Protein AF-A0A1J3FZ40-F1 (afdb_monomer_lite)

InterPro domains:
  IPR002885 Pentatricopeptide repeat [PF13812] (5-63)
  IPR002885 Pentatricopeptide repeat [PS51375] (17-51)
  IPR002885 Pentatricopeptide repeat [TIGR00756] (19-53)
  IPR011990 Tetratricopeptide-like helical domain superfamily [G3DSA:1.25.40.10] (1-84)
  IPR046960 Pentatricopeptide repeat-containing protein At4g14850-like, plant [PTHR47926] (2-97)

Sequence (97 aa):
DAMALLEDMERCGVKPDIVTWNSLLSGHAFKGLYKGTIEILKRMQIAGLKPNTSSISSLLQAVAEPKLLKLGKAIHGYVIRNQLWYDMYVGTTLIDM

Organism: Noccaea caerulescens (NCBI:txid107243)

Secondary structure (DSSP, 8-state):
-HHHHHHHHHHTTPPP-HHHHHHHHHHHHHTT-HHHHHHHHHHHHHTTPPP-HHHHHHHHHHH-SGGGHHHHHHHHHHHHHTTGGGSHHHHHHHHH-

Structure (mmCIF, N/CA/C/O backbone):
data_AF-A0A1J3FZ40-F1
#
_entry.id   AF-A0A1J3FZ40-F1
#
loop_
_atom_site.group_PDB
_atom_site.id
_atom_site.type_symbol
_atom_site.label_atom_id
_atom_site.label_alt_id
_atom_site.label_comp_id
_atom_site.label_asym_id
_atom_site.label_entity_id
_atom_site.label_seq_id
_atom_site.pdbx_PDB_ins_code
_atom_site.Cartn_x
_atom_site.Cartn_y
_atom_site.Cartn_z
_atom_site.occupancy
_atom_site.B_iso_or_equiv
_atom_site.auth_seq_id
_atom_site.auth_comp_id
_atom_site.auth_asym_id
_atom_site.auth_atom_id
_atom_site.pdbx_PDB_model_num
ATOM 1 N N . ASP A 1 1 ? -8.564 17.542 4.554 1.00 69.50 1 ASP A N 1
ATOM 2 C CA . ASP A 1 1 ? -7.552 16.585 4.065 1.00 69.50 1 ASP A CA 1
ATOM 3 C C . ASP A 1 1 ? -8.131 15.176 4.158 1.00 69.50 1 ASP A C 1
ATOM 5 O O . ASP A 1 1 ? -8.982 14.959 5.011 1.00 69.50 1 ASP A O 1
ATOM 9 N N . ALA A 1 2 ? -7.751 14.244 3.283 1.00 76.19 2 ALA A N 1
ATOM 10 C CA . ALA A 1 2 ? -8.368 12.914 3.229 1.00 76.19 2 ALA A CA 1
ATOM 11 C C . ALA A 1 2 ? -8.081 12.078 4.496 1.00 76.19 2 ALA A C 1
ATOM 13 O O . ALA A 1 2 ? -8.915 11.278 4.909 1.00 76.19 2 ALA A O 1
ATOM 14 N N . MET A 1 3 ? -6.955 12.341 5.167 1.00 80.06 3 MET A N 1
ATOM 15 C CA . MET A 1 3 ? -6.623 11.755 6.471 1.00 80.06 3 MET A CA 1
ATOM 16 C C . MET A 1 3 ? -7.525 12.263 7.604 1.00 80.06 3 MET A C 1
ATOM 18 O O . MET A 1 3 ? -7.914 11.480 8.462 1.00 80.06 3 MET A O 1
ATOM 22 N N . ALA A 1 4 ? -7.932 13.535 7.571 1.00 84.31 4 ALA A N 1
ATOM 23 C CA . ALA A 1 4 ? -8.849 14.088 8.571 1.00 84.31 4 ALA A CA 1
ATOM 24 C C . ALA A 1 4 ? -10.240 13.430 8.496 1.00 84.31 4 ALA A C 1
ATOM 26 O O . ALA A 1 4 ? -10.844 13.136 9.520 1.00 84.31 4 ALA A O 1
ATOM 27 N N . LEU A 1 5 ? -10.724 13.121 7.285 1.00 83.12 5 LEU A N 1
ATOM 28 C CA . LEU A 1 5 ? -11.990 12.395 7.108 1.00 83.12 5 LEU A CA 1
ATOM 29 C C . LEU A 1 5 ? -11.921 10.962 7.656 1.00 83.12 5 LEU A C 1
ATOM 31 O O . LEU A 1 5 ? -12.917 10.451 8.162 1.00 83.12 5 LEU A O 1
ATOM 35 N N . LEU A 1 6 ? -10.753 10.321 7.572 1.00 85.38 6 LEU A N 1
ATOM 36 C CA . LEU A 1 6 ? -10.523 9.004 8.159 1.00 85.38 6 LEU A CA 1
ATOM 37 C C . LEU A 1 6 ? -10.559 9.063 9.694 1.00 85.38 6 LEU A C 1
ATOM 39 O O . LEU A 1 6 ? -11.190 8.221 10.324 1.00 85.38 6 LEU A O 1
ATOM 43 N N . GLU A 1 7 ? -9.922 10.072 10.287 1.00 87.31 7 GLU A N 1
ATOM 44 C CA . GLU A 1 7 ? -9.938 10.294 11.739 1.00 87.31 7 GLU A CA 1
ATOM 45 C C . GLU A 1 7 ? -11.349 10.601 12.254 1.00 87.31 7 GLU A C 1
ATOM 47 O O . GLU A 1 7 ? -11.762 10.080 13.291 1.00 87.31 7 GLU A O 1
ATOM 52 N N . ASP A 1 8 ? -12.121 11.400 11.515 1.00 89.38 8 ASP A N 1
ATOM 53 C CA . ASP A 1 8 ? -13.525 11.667 11.827 1.00 89.38 8 ASP A CA 1
ATOM 54 C C . ASP A 1 8 ? -14.372 10.383 11.758 1.00 89.38 8 ASP A C 1
ATOM 56 O O . ASP A 1 8 ? -15.179 10.128 12.653 1.00 89.38 8 ASP A O 1
ATOM 60 N N . MET A 1 9 ? -14.153 9.544 10.738 1.00 88.88 9 MET A N 1
ATOM 61 C CA . MET A 1 9 ? -14.821 8.247 10.573 1.00 88.88 9 MET A CA 1
ATOM 62 C C . MET A 1 9 ? -14.529 7.308 11.756 1.00 88.88 9 MET A C 1
ATOM 64 O O . MET A 1 9 ? -15.459 6.749 12.345 1.00 88.88 9 MET A O 1
ATOM 68 N N . GLU A 1 10 ? -13.259 7.200 12.159 1.00 87.31 10 GLU A N 1
ATOM 69 C CA . GLU A 1 10 ? -12.824 6.415 13.321 1.00 87.31 10 GLU A CA 1
ATOM 70 C C . GLU A 1 10 ? -13.418 6.966 14.633 1.00 87.31 10 GLU A C 1
ATOM 72 O O . GLU A 1 10 ? -13.901 6.192 15.463 1.00 87.31 10 GLU A O 1
ATOM 77 N N . ARG A 1 11 ? -13.465 8.297 14.805 1.00 90.94 11 ARG A N 1
ATOM 78 C CA . ARG A 1 11 ? -14.068 8.960 15.978 1.00 90.94 11 ARG A CA 1
ATOM 79 C C . ARG A 1 11 ? -15.568 8.690 16.099 1.00 90.94 11 ARG A C 1
ATOM 81 O O . ARG A 1 11 ? -16.081 8.581 17.210 1.00 90.94 11 ARG A O 1
ATOM 88 N N . CYS A 1 12 ? -16.268 8.554 14.977 1.00 91.81 12 CYS A N 1
ATOM 89 C CA . CYS A 1 12 ? -17.680 8.172 14.938 1.00 91.81 12 CYS A CA 1
ATOM 90 C C . CYS A 1 12 ? -17.913 6.661 15.133 1.00 91.81 12 CYS A C 1
ATOM 92 O O . CYS A 1 12 ? -19.053 6.208 15.043 1.00 91.81 12 CYS A O 1
ATOM 94 N N . GLY A 1 13 ? -16.865 5.871 15.395 1.00 89.69 13 GLY A N 1
ATOM 95 C CA . GLY A 1 13 ? -16.962 4.423 15.591 1.00 89.69 13 GLY A CA 1
ATOM 96 C C . GLY A 1 13 ? -17.139 3.631 14.294 1.00 89.69 13 GLY A C 1
ATOM 97 O O . GLY A 1 13 ? -17.436 2.436 14.341 1.00 89.69 13 GLY A O 1
ATOM 98 N N . VAL A 1 14 ? -16.952 4.268 13.135 1.00 91.50 14 VAL A N 1
ATOM 99 C CA . VAL A 1 14 ? -17.057 3.614 11.831 1.00 91.50 14 VAL A CA 1
ATOM 100 C C . VAL A 1 14 ? -15.678 3.087 11.441 1.00 91.50 14 VAL A C 1
ATOM 102 O O . VAL A 1 14 ? -14.713 3.839 11.335 1.00 91.50 14 VAL A O 1
ATOM 105 N N . LYS A 1 15 ? -15.566 1.771 11.236 1.00 89.06 15 LYS A N 1
ATOM 106 C CA . LYS A 1 15 ? -14.294 1.144 10.859 1.00 89.06 15 LYS A CA 1
ATOM 107 C C . LYS A 1 15 ? -14.047 1.284 9.353 1.00 89.06 15 LYS A C 1
ATOM 109 O O . LYS A 1 15 ? -14.907 0.865 8.580 1.00 89.06 15 LYS A O 1
ATOM 114 N N . PRO A 1 16 ? -12.889 1.816 8.929 1.00 91.38 16 PRO A N 1
ATOM 115 C CA . PRO A 1 16 ? -12.510 1.867 7.521 1.00 91.38 16 PRO A CA 1
ATOM 116 C C . PRO A 1 16 ? -12.336 0.461 6.944 1.00 91.38 16 PRO A C 1
ATOM 118 O O . PRO A 1 16 ? -11.683 -0.386 7.559 1.00 91.38 16 PRO A O 1
ATOM 121 N N . ASP A 1 17 ? -12.881 0.222 5.755 1.00 92.50 17 ASP A N 1
ATOM 122 C CA . ASP A 1 17 ? -12.732 -1.043 5.039 1.00 92.50 17 ASP A CA 1
ATOM 123 C C . ASP A 1 17 ? -11.704 -0.942 3.898 1.00 92.50 17 ASP A C 1
ATOM 125 O O . ASP A 1 17 ? -11.086 0.100 3.660 1.00 92.50 17 ASP A O 1
ATOM 129 N N . ILE A 1 18 ? -11.503 -2.050 3.178 1.00 91.75 18 ILE A N 1
ATOM 130 C CA . ILE A 1 18 ? -10.576 -2.123 2.040 1.00 91.75 18 ILE A CA 1
ATOM 131 C C . ILE A 1 18 ? -10.870 -1.063 0.964 1.00 91.75 18 ILE A C 1
ATOM 133 O O . ILE A 1 18 ? -9.942 -0.564 0.329 1.00 91.75 18 ILE A O 1
ATOM 137 N N . VAL A 1 19 ? -12.138 -0.687 0.773 1.00 91.56 19 VAL A N 1
ATOM 138 C CA . VAL A 1 19 ? -12.561 0.307 -0.219 1.00 91.56 19 VAL A CA 1
ATOM 139 C C . VAL A 1 19 ? -12.208 1.711 0.264 1.00 91.56 19 VAL A C 1
ATOM 141 O O . VAL A 1 19 ? -11.655 2.492 -0.517 1.00 91.56 19 VAL A O 1
ATOM 144 N N . THR A 1 20 ? -12.426 2.022 1.546 1.00 92.81 20 THR A N 1
ATOM 145 C CA . THR A 1 20 ? -11.980 3.281 2.163 1.00 92.81 20 THR A CA 1
ATOM 146 C C . THR A 1 20 ? -10.468 3.458 2.006 1.00 92.81 20 THR A C 1
ATOM 148 O O . THR A 1 20 ? -10.011 4.487 1.503 1.00 92.81 20 THR A O 1
ATOM 151 N N . TRP A 1 21 ? -9.677 2.440 2.360 1.00 93.50 21 TRP A N 1
ATOM 152 C CA . TRP A 1 21 ? -8.214 2.492 2.253 1.00 93.50 21 TRP A CA 1
ATOM 153 C C . TRP A 1 21 ? -7.726 2.632 0.809 1.00 93.50 21 TRP A C 1
ATOM 155 O O . TRP A 1 21 ? -6.837 3.439 0.536 1.00 93.50 21 TRP A O 1
ATOM 165 N N . ASN A 1 22 ? -8.333 1.906 -0.132 1.00 91.75 22 ASN A N 1
ATOM 166 C CA . ASN A 1 22 ? -7.985 2.006 -1.550 1.00 91.75 22 ASN A CA 1
ATOM 167 C C . ASN A 1 22 ? -8.316 3.382 -2.136 1.00 91.75 22 ASN A C 1
ATOM 169 O O . ASN A 1 22 ? -7.557 3.900 -2.955 1.00 91.75 22 ASN A O 1
ATOM 173 N N . SER A 1 23 ? -9.406 4.000 -1.682 1.00 91.00 23 SER A N 1
ATOM 174 C CA . SER A 1 23 ? -9.784 5.361 -2.078 1.00 91.00 23 SER A CA 1
ATOM 175 C C . SER A 1 23 ? -8.788 6.402 -1.555 1.00 91.00 23 SER A C 1
ATOM 177 O O . SER A 1 23 ? -8.422 7.338 -2.264 1.00 91.00 23 SER A O 1
ATOM 179 N N . LEU A 1 24 ? -8.289 6.220 -0.328 1.00 90.38 24 LEU A N 1
ATOM 180 C CA . LEU A 1 24 ? -7.242 7.074 0.234 1.00 90.38 24 LEU A CA 1
ATOM 181 C C . LEU A 1 24 ? -5.908 6.917 -0.504 1.00 90.38 24 LEU A C 1
ATOM 183 O O . LEU A 1 24 ? -5.258 7.925 -0.798 1.00 90.38 24 LEU A O 1
ATOM 187 N N . LEU A 1 25 ? -5.515 5.676 -0.815 1.00 90.00 25 LEU A N 1
ATOM 188 C CA . LEU A 1 25 ? -4.297 5.372 -1.568 1.00 90.00 25 LEU A CA 1
ATOM 189 C C . LEU A 1 25 ? -4.328 6.010 -2.957 1.00 90.00 25 LEU A C 1
ATOM 191 O O . LEU A 1 25 ? -3.386 6.714 -3.313 1.00 90.00 25 LEU A O 1
ATOM 195 N N . SER A 1 26 ? -5.404 5.811 -3.721 1.00 87.00 26 SER A N 1
ATOM 196 C CA . SER A 1 26 ? -5.521 6.352 -5.080 1.00 87.00 26 SER A CA 1
ATOM 197 C C . SER A 1 26 ? -5.525 7.883 -5.090 1.00 87.00 26 SER A C 1
ATOM 199 O O . SER A 1 26 ? -4.812 8.497 -5.884 1.00 87.00 26 SER A O 1
ATOM 201 N N . GLY A 1 27 ? -6.233 8.516 -4.148 1.00 87.94 27 GLY A N 1
ATOM 202 C CA . GLY A 1 27 ? -6.263 9.973 -4.019 1.00 87.94 27 GLY A CA 1
ATOM 203 C C . GLY A 1 27 ? -4.899 10.595 -3.693 1.00 87.94 27 GLY A C 1
ATOM 204 O O . GLY A 1 27 ? -4.585 11.680 -4.185 1.00 87.94 27 GLY A O 1
ATOM 205 N N . HIS A 1 28 ? -4.069 9.919 -2.892 1.00 85.69 28 HIS A N 1
ATOM 206 C CA . HIS A 1 28 ? -2.703 10.373 -2.595 1.00 85.69 28 HIS A CA 1
ATOM 207 C C . HIS A 1 28 ? -1.727 10.073 -3.733 1.00 85.69 28 HIS A C 1
ATOM 209 O O . HIS A 1 28 ? -0.887 10.920 -4.044 1.00 85.69 28 HIS A O 1
ATOM 215 N N . ALA A 1 29 ? -1.864 8.909 -4.372 1.00 83.00 29 ALA A N 1
ATOM 216 C CA . ALA A 1 29 ? -1.065 8.519 -5.526 1.00 83.00 29 ALA A CA 1
ATOM 217 C C . ALA A 1 29 ? -1.236 9.502 -6.688 1.00 83.00 29 ALA A C 1
ATOM 219 O O . ALA A 1 29 ? -0.245 9.981 -7.232 1.00 83.00 29 ALA A O 1
ATOM 220 N N . PHE A 1 30 ? -2.478 9.898 -6.988 1.00 79.44 30 PHE A N 1
ATOM 221 C CA . PHE A 1 30 ? -2.790 10.882 -8.029 1.00 79.44 30 PHE A CA 1
ATOM 222 C C . PHE A 1 30 ? -2.119 12.243 -7.794 1.00 79.44 30 PHE A C 1
ATOM 224 O O . PHE A 1 30 ? -1.774 12.950 -8.736 1.00 79.44 30 PHE A O 1
ATOM 231 N N . LYS A 1 31 ? -1.899 12.614 -6.529 1.00 80.94 31 LYS A N 1
ATOM 232 C CA . LYS A 1 31 ? -1.221 13.861 -6.149 1.00 80.94 31 LYS A CA 1
ATOM 233 C C . LYS A 1 31 ? 0.308 13.730 -6.080 1.00 80.94 31 LYS A C 1
ATOM 235 O O . LYS A 1 31 ? 0.964 14.684 -5.671 1.00 80.94 31 LYS A O 1
ATOM 240 N N . GLY A 1 32 ? 0.877 12.565 -6.406 1.00 73.19 32 GLY A N 1
ATOM 241 C CA . GLY A 1 32 ? 2.317 12.293 -6.294 1.00 73.19 32 GLY A CA 1
ATOM 242 C C . GLY A 1 32 ? 2.833 12.250 -4.848 1.00 73.19 32 GLY A C 1
ATOM 243 O O . GLY A 1 32 ? 4.032 12.365 -4.596 1.00 73.19 32 GLY A O 1
ATOM 244 N N . LEU A 1 33 ? 1.943 12.104 -3.860 1.00 80.00 33 LEU A N 1
ATOM 245 C CA . LEU A 1 33 ? 2.289 12.183 -2.440 1.00 80.00 33 LEU A CA 1
ATOM 246 C C . LEU A 1 33 ? 2.787 10.832 -1.911 1.00 80.00 33 LEU A C 1
ATOM 248 O O . LEU A 1 33 ? 2.171 10.248 -1.017 1.00 80.00 33 LEU A O 1
ATOM 252 N N . TYR A 1 34 ? 3.931 10.355 -2.419 1.00 81.31 34 TYR A N 1
ATOM 253 C CA . TYR A 1 34 ? 4.446 9.009 -2.124 1.00 81.31 34 TYR A CA 1
ATOM 254 C C . TYR A 1 34 ? 4.532 8.710 -0.614 1.00 81.31 34 TYR A C 1
ATOM 256 O O . TYR A 1 34 ? 4.139 7.628 -0.174 1.00 81.31 34 TYR A O 1
ATOM 264 N N . LYS A 1 35 ? 4.968 9.685 0.202 1.00 85.00 35 LYS A N 1
ATOM 265 C CA . LYS A 1 35 ? 5.043 9.555 1.671 1.00 85.00 35 LYS A CA 1
ATOM 266 C C . LYS A 1 35 ? 3.675 9.280 2.299 1.00 85.00 35 LYS A C 1
ATOM 268 O O . LYS A 1 35 ? 3.579 8.421 3.170 1.00 85.00 35 LYS A O 1
ATOM 273 N N . GLY A 1 36 ? 2.635 9.974 1.834 1.00 86.31 36 GLY A N 1
ATOM 274 C CA . GLY A 1 36 ? 1.263 9.786 2.304 1.00 86.31 36 GLY A CA 1
ATOM 275 C C . GLY A 1 36 ? 0.730 8.402 1.943 1.00 86.31 36 GLY A C 1
ATOM 276 O O . GLY A 1 36 ? 0.218 7.699 2.806 1.00 86.31 36 GLY A O 1
ATOM 277 N N . THR A 1 37 ? 0.954 7.944 0.709 1.00 86.12 37 THR A N 1
ATOM 278 C CA . THR A 1 37 ? 0.597 6.575 0.283 1.00 86.12 37 THR A CA 1
ATOM 279 C C . THR A 1 37 ? 1.261 5.489 1.137 1.00 86.12 37 THR A C 1
ATOM 281 O O . THR A 1 37 ? 0.612 4.499 1.468 1.00 86.12 37 THR A O 1
ATOM 284 N N . ILE A 1 38 ? 2.526 5.659 1.543 1.00 86.69 38 ILE A N 1
ATOM 285 C CA . ILE A 1 38 ? 3.212 4.700 2.431 1.00 86.69 38 ILE A CA 1
ATOM 286 C C . ILE A 1 38 ? 2.583 4.694 3.827 1.00 86.69 38 ILE A C 1
ATOM 288 O O . ILE A 1 38 ? 2.426 3.631 4.425 1.00 86.69 38 ILE A O 1
ATOM 292 N N . GLU A 1 39 ? 2.244 5.867 4.357 1.00 88.94 39 GLU A N 1
ATOM 293 C CA . GLU A 1 39 ? 1.618 5.979 5.675 1.00 88.94 39 GLU A CA 1
ATOM 294 C C . GLU A 1 39 ? 0.238 5.315 5.696 1.00 88.94 39 GLU A C 1
ATOM 296 O O . GLU A 1 39 ? -0.063 4.511 6.578 1.00 88.94 39 GLU A O 1
ATOM 301 N N . ILE A 1 40 ? -0.562 5.557 4.658 1.00 90.31 40 ILE A N 1
ATOM 302 C CA . ILE A 1 40 ? -1.870 4.921 4.467 1.00 90.31 40 ILE A CA 1
ATOM 303 C C . ILE A 1 40 ? -1.719 3.400 4.390 1.00 90.31 40 ILE A C 1
ATOM 305 O O . ILE A 1 40 ? -2.460 2.674 5.052 1.00 90.31 40 ILE A O 1
ATOM 309 N N . LEU A 1 41 ? -0.721 2.907 3.649 1.00 89.75 41 LEU A N 1
ATOM 310 C CA . LEU A 1 41 ? -0.442 1.477 3.548 1.00 89.75 41 LEU A CA 1
ATOM 311 C C . LEU A 1 41 ? -0.125 0.846 4.911 1.00 89.75 41 LEU A C 1
ATOM 313 O O . LEU A 1 41 ? -0.625 -0.233 5.229 1.00 89.75 41 LEU A O 1
ATOM 317 N N . LYS A 1 42 ? 0.698 1.515 5.725 1.00 90.19 42 LYS A N 1
ATOM 318 C CA . LYS A 1 42 ? 1.042 1.041 7.071 1.00 90.19 42 LYS A CA 1
ATOM 319 C C . LYS A 1 42 ? -0.179 1.014 7.980 1.00 90.19 42 LYS A C 1
ATOM 321 O O . LYS A 1 42 ? -0.411 0.003 8.638 1.00 90.19 42 LYS A O 1
ATOM 326 N N . ARG A 1 43 ? -0.977 2.087 8.001 1.00 91.62 43 ARG A N 1
ATOM 327 C CA . ARG A 1 43 ? -2.197 2.150 8.821 1.00 91.62 43 ARG A CA 1
ATOM 328 C C . ARG A 1 43 ? -3.205 1.072 8.425 1.00 91.62 43 ARG A C 1
ATOM 330 O O . ARG A 1 43 ? -3.747 0.409 9.303 1.00 91.62 43 ARG A O 1
ATOM 337 N N . MET A 1 44 ? -3.384 0.836 7.128 1.00 92.38 44 MET A N 1
ATOM 338 C CA . MET A 1 44 ? -4.213 -0.251 6.6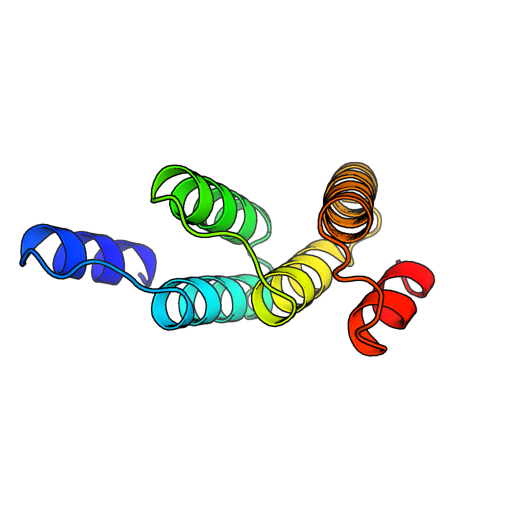07 1.00 92.38 44 MET A CA 1
ATOM 339 C C . MET A 1 44 ? -3.765 -1.624 7.144 1.00 92.38 44 MET A C 1
ATOM 341 O O . MET A 1 44 ? -4.592 -2.408 7.609 1.00 92.38 44 MET A O 1
ATOM 345 N N . GLN A 1 45 ? -2.457 -1.902 7.130 1.00 91.06 45 GLN A N 1
ATOM 346 C CA . GLN A 1 45 ? -1.900 -3.152 7.659 1.00 91.06 45 GLN A CA 1
ATOM 347 C C . GLN A 1 45 ? -2.055 -3.269 9.181 1.00 91.06 45 GLN A C 1
ATOM 349 O O . GLN A 1 45 ? -2.392 -4.344 9.673 1.00 91.06 45 GLN A O 1
ATOM 354 N N . ILE A 1 46 ? -1.850 -2.175 9.924 1.00 92.19 46 ILE A N 1
ATOM 355 C CA . ILE A 1 46 ? -2.074 -2.112 11.381 1.00 92.19 46 ILE A CA 1
ATOM 356 C C . ILE A 1 46 ? -3.548 -2.373 11.718 1.00 92.19 46 ILE A C 1
ATOM 358 O O . ILE A 1 46 ? -3.840 -3.053 12.698 1.00 92.19 46 ILE A O 1
ATOM 362 N N . ALA A 1 47 ? -4.475 -1.913 10.873 1.00 90.06 47 ALA A N 1
ATOM 363 C CA . ALA A 1 47 ? -5.904 -2.204 10.984 1.00 90.06 47 ALA A CA 1
ATOM 364 C C . ALA A 1 47 ? -6.270 -3.665 10.631 1.00 90.06 47 ALA A C 1
ATOM 366 O O . ALA A 1 47 ? -7.445 -4.027 10.645 1.00 90.06 47 ALA A O 1
ATOM 367 N N . GLY A 1 48 ? -5.286 -4.514 10.310 1.00 91.62 48 GLY A N 1
ATOM 368 C CA . GLY A 1 48 ? -5.481 -5.928 9.984 1.00 91.62 48 GLY A CA 1
ATOM 369 C C . GLY A 1 48 ? -5.931 -6.187 8.545 1.00 91.62 48 GLY A C 1
ATOM 370 O O . GLY A 1 48 ? -6.214 -7.332 8.191 1.00 91.62 48 GLY A O 1
ATOM 371 N N . LEU A 1 49 ? -5.982 -5.155 7.698 1.00 92.75 49 LEU A N 1
ATOM 372 C CA . LEU A 1 49 ? -6.378 -5.283 6.300 1.00 92.75 49 LEU A CA 1
ATOM 373 C C . LEU A 1 49 ? -5.153 -5.513 5.415 1.00 92.75 49 LEU A C 1
ATOM 375 O O . LEU A 1 49 ? -4.131 -4.835 5.522 1.00 92.75 49 LEU A O 1
ATOM 379 N N . LYS A 1 50 ? -5.257 -6.490 4.511 1.00 91.31 50 LYS A N 1
ATOM 380 C CA . LYS A 1 50 ? -4.183 -6.822 3.571 1.00 91.31 50 LYS A CA 1
ATOM 381 C C . LYS A 1 50 ? -4.332 -6.014 2.279 1.00 91.31 50 LYS A C 1
ATOM 383 O O . LYS A 1 50 ? -5.406 -6.062 1.680 1.00 91.31 50 LYS A O 1
ATOM 388 N N . PRO A 1 51 ? -3.279 -5.301 1.843 1.00 90.94 51 PRO A N 1
ATOM 389 C CA . PRO A 1 51 ? -3.228 -4.679 0.523 1.00 90.94 51 PRO A CA 1
ATOM 390 C C . PRO A 1 51 ? -3.611 -5.656 -0.587 1.00 90.94 51 PRO A C 1
ATOM 392 O O . PRO A 1 51 ? -3.094 -6.773 -0.637 1.00 90.94 51 PRO A O 1
ATOM 395 N N . ASN A 1 52 ? -4.509 -5.229 -1.472 1.00 89.50 52 ASN A N 1
ATOM 396 C CA . ASN A 1 52 ? -4.929 -5.997 -2.640 1.00 89.50 52 ASN A CA 1
ATOM 397 C C . ASN A 1 52 ? -4.335 -5.400 -3.923 1.00 89.50 52 ASN A C 1
ATOM 399 O O . ASN A 1 52 ? -3.563 -4.443 -3.872 1.00 89.50 52 ASN A O 1
ATOM 403 N N . THR A 1 53 ? -4.686 -5.957 -5.082 1.00 85.50 53 THR A N 1
ATOM 404 C CA . THR A 1 53 ? -4.160 -5.496 -6.374 1.00 85.50 53 THR A CA 1
ATOM 405 C C . THR A 1 53 ? -4.398 -4.001 -6.590 1.00 85.50 53 THR A C 1
ATOM 407 O O . THR A 1 53 ? -3.450 -3.288 -6.897 1.00 85.50 53 THR A O 1
ATOM 410 N N . SER A 1 54 ? -5.593 -3.479 -6.289 1.00 86.88 54 SER A N 1
ATOM 411 C CA . SER A 1 54 ? -5.892 -2.040 -6.383 1.00 86.88 54 SER A CA 1
ATOM 412 C C . SER A 1 54 ? -5.030 -1.175 -5.453 1.00 86.88 54 SER A C 1
ATOM 414 O O . SER A 1 54 ? -4.586 -0.091 -5.851 1.00 86.88 54 SER A O 1
ATOM 416 N N . SER A 1 55 ? -4.759 -1.646 -4.229 1.00 89.56 55 SER A N 1
ATOM 417 C CA . SER A 1 55 ? -3.840 -0.974 -3.301 1.00 89.56 55 SER A CA 1
ATOM 418 C C . SER A 1 55 ? -2.433 -0.886 -3.901 1.00 89.56 55 SER A C 1
ATOM 420 O O . SER A 1 55 ? -1.806 0.173 -3.887 1.00 89.56 55 SER A O 1
ATOM 422 N N . ILE A 1 56 ? -1.947 -2.005 -4.450 1.00 87.25 56 ILE A N 1
ATOM 423 C CA . ILE A 1 56 ? -0.611 -2.122 -5.041 1.00 87.25 56 ILE A CA 1
ATOM 424 C C . ILE A 1 56 ? -0.479 -1.269 -6.302 1.00 87.25 56 ILE A C 1
ATOM 426 O O . ILE A 1 56 ? 0.508 -0.549 -6.428 1.00 87.25 56 ILE A O 1
ATOM 430 N N . SER A 1 57 ? -1.464 -1.281 -7.200 1.00 83.94 57 SER A N 1
ATOM 431 C CA . SER A 1 57 ? -1.448 -0.445 -8.405 1.00 83.94 57 SER A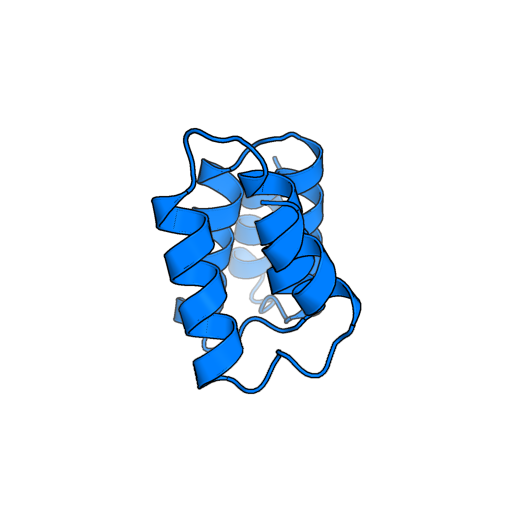 CA 1
ATOM 432 C C . SER A 1 57 ? -1.354 1.040 -8.057 1.00 83.94 57 SER A C 1
ATOM 434 O O . SER A 1 57 ? -0.565 1.765 -8.659 1.00 83.94 57 SER A O 1
ATOM 436 N N . SER A 1 58 ? -2.103 1.484 -7.043 1.00 85.19 58 SER A N 1
ATOM 437 C CA . SER A 1 58 ? -2.055 2.877 -6.579 1.00 85.19 58 SER A CA 1
ATOM 438 C C . SER A 1 58 ? -0.680 3.233 -6.004 1.00 85.19 58 SER A C 1
ATOM 440 O O . SER A 1 58 ? -0.143 4.302 -6.279 1.00 85.19 58 SER A O 1
ATOM 442 N N . LEU A 1 59 ? -0.069 2.321 -5.242 1.00 84.19 59 LEU A N 1
ATOM 443 C CA . LEU A 1 59 ? 1.288 2.506 -4.728 1.00 84.19 59 LEU A CA 1
ATOM 444 C C . LEU A 1 59 ? 2.321 2.606 -5.847 1.00 84.19 59 LEU A C 1
ATOM 446 O O . LEU A 1 59 ? 3.150 3.506 -5.800 1.00 84.19 59 LEU A O 1
ATOM 450 N N . LEU A 1 60 ? 2.269 1.711 -6.837 1.00 80.19 60 LEU A N 1
ATOM 451 C CA . LEU A 1 60 ? 3.207 1.700 -7.962 1.00 80.19 60 LEU A CA 1
ATOM 452 C C . LEU A 1 60 ? 3.137 3.002 -8.768 1.00 80.19 60 LEU A C 1
ATOM 454 O O . LEU A 1 60 ? 4.180 3.578 -9.061 1.00 80.19 60 LEU A O 1
ATOM 458 N N . GLN A 1 61 ? 1.934 3.535 -9.014 1.00 79.56 61 GLN A N 1
ATOM 459 C CA . GLN A 1 61 ? 1.760 4.855 -9.637 1.00 79.56 61 GLN A CA 1
ATOM 460 C C . GLN A 1 61 ? 2.429 5.975 -8.828 1.00 79.56 61 GLN A C 1
ATOM 462 O O . GLN A 1 61 ? 3.075 6.849 -9.398 1.00 79.56 61 GLN A O 1
ATOM 467 N N . ALA A 1 62 ? 2.320 5.933 -7.497 1.00 79.69 62 ALA A N 1
ATOM 468 C CA . ALA A 1 62 ? 2.934 6.928 -6.619 1.00 79.69 62 ALA A CA 1
ATOM 469 C C . ALA A 1 62 ? 4.467 6.813 -6.536 1.00 79.69 62 ALA A C 1
ATOM 471 O O . ALA A 1 62 ? 5.120 7.759 -6.097 1.00 79.69 62 ALA A O 1
ATOM 472 N N . VAL A 1 63 ? 5.042 5.656 -6.893 1.00 74.75 63 VAL A N 1
ATOM 473 C CA . VAL A 1 63 ? 6.479 5.372 -6.738 1.00 74.75 63 VAL A CA 1
ATOM 474 C C . VAL A 1 63 ? 7.231 5.204 -8.054 1.00 74.75 63 VAL A C 1
ATOM 476 O O . VAL A 1 63 ? 8.405 4.850 -8.013 1.00 74.75 63 VAL A O 1
ATOM 479 N N . ALA A 1 64 ? 6.604 5.506 -9.193 1.00 69.81 64 ALA A N 1
ATOM 480 C CA . ALA A 1 64 ? 7.188 5.388 -10.534 1.00 69.81 64 ALA A CA 1
ATOM 481 C C . ALA A 1 64 ? 8.383 6.338 -10.803 1.00 69.81 64 ALA A C 1
ATOM 483 O O . ALA A 1 64 ? 8.905 6.394 -11.912 1.00 69.81 64 ALA A O 1
ATOM 484 N N . GLU A 1 65 ? 8.849 7.092 -9.803 1.00 68.62 65 GLU A N 1
ATOM 485 C CA . GLU A 1 65 ? 10.050 7.917 -9.918 1.00 68.62 65 GLU A CA 1
ATOM 486 C C . GLU A 1 65 ? 11.340 7.098 -9.695 1.00 68.62 65 GLU A C 1
ATOM 488 O O . GLU A 1 65 ? 11.442 6.365 -8.703 1.00 68.62 65 GLU A O 1
ATOM 493 N N . PRO A 1 66 ? 12.409 7.320 -10.490 1.00 61.56 66 PRO A N 1
ATOM 494 C CA . PRO A 1 66 ? 13.679 6.586 -10.370 1.00 61.56 66 PRO A CA 1
ATOM 495 C C . PRO A 1 66 ? 14.308 6.616 -8.966 1.00 61.56 66 PRO A C 1
ATOM 497 O O . PRO A 1 66 ? 15.008 5.693 -8.547 1.00 61.56 66 PRO A O 1
ATOM 500 N N . LYS A 1 67 ? 14.045 7.679 -8.195 1.00 74.12 67 LYS A N 1
ATOM 501 C CA . LYS A 1 67 ? 14.567 7.863 -6.830 1.00 74.12 67 LYS A CA 1
ATOM 502 C C . LYS A 1 67 ? 13.942 6.905 -5.805 1.00 74.12 67 LYS A C 1
ATOM 504 O O . LYS A 1 67 ? 14.458 6.795 -4.693 1.00 74.12 67 LYS A O 1
ATOM 509 N N . LEU A 1 68 ? 12.867 6.199 -6.160 1.00 74.75 68 LEU A N 1
ATOM 510 C CA . LEU A 1 68 ? 12.090 5.341 -5.261 1.00 74.75 68 LEU A CA 1
ATOM 511 C C . LEU A 1 68 ? 12.281 3.835 -5.525 1.00 74.75 68 LEU A C 1
ATOM 513 O O . LEU A 1 68 ? 11.549 3.014 -4.973 1.00 74.75 68 LEU A O 1
ATOM 517 N N . LEU A 1 69 ? 13.330 3.435 -6.255 1.00 75.94 69 LEU A N 1
ATOM 518 C CA . LEU A 1 69 ? 13.621 2.033 -6.600 1.00 75.94 69 LEU A CA 1
ATOM 519 C C . LEU A 1 69 ? 13.619 1.064 -5.399 1.00 75.94 69 LEU A C 1
ATOM 521 O O . LEU A 1 69 ? 13.134 -0.063 -5.499 1.00 75.94 69 LEU A O 1
ATOM 525 N N . LYS A 1 70 ? 14.146 1.476 -4.235 1.00 80.88 70 LYS A N 1
ATOM 526 C CA . LYS A 1 70 ? 14.132 0.635 -3.018 1.00 80.88 70 LYS A CA 1
ATOM 527 C C . LYS A 1 70 ? 12.707 0.304 -2.565 1.00 80.88 70 LYS A C 1
ATOM 529 O O . LYS A 1 70 ? 12.450 -0.812 -2.122 1.00 80.88 70 LYS A O 1
ATOM 534 N N . LEU A 1 71 ? 11.799 1.270 -2.682 1.00 78.62 71 LEU A N 1
ATOM 535 C CA . LEU A 1 71 ? 10.394 1.106 -2.337 1.00 78.62 71 LEU A CA 1
ATOM 536 C C . LEU A 1 71 ? 9.673 0.246 -3.379 1.00 78.62 71 LEU A C 1
ATOM 538 O O . LEU A 1 71 ? 8.955 -0.672 -2.990 1.00 78.62 71 LEU A O 1
ATOM 542 N N . GLY A 1 72 ? 9.956 0.453 -4.669 1.00 79.19 72 GLY A N 1
ATOM 543 C CA . GLY A 1 72 ? 9.493 -0.429 -5.747 1.00 79.19 72 GLY A CA 1
ATOM 544 C C . GLY A 1 72 ? 9.862 -1.896 -5.494 1.00 79.19 72 GLY A C 1
ATOM 545 O O . GLY A 1 72 ? 8.999 -2.768 -5.521 1.00 79.19 72 GLY A O 1
ATOM 546 N N . LYS A 1 73 ? 11.113 -2.177 -5.096 1.00 81.62 73 LYS A N 1
ATOM 547 C CA . LYS A 1 73 ? 11.560 -3.535 -4.715 1.00 81.62 73 LYS A CA 1
ATOM 548 C C . LYS A 1 73 ? 10.826 -4.099 -3.494 1.00 81.62 73 LYS A C 1
ATOM 550 O O . LYS A 1 73 ? 10.532 -5.294 -3.450 1.00 81.62 73 LYS A O 1
ATOM 555 N N . ALA A 1 74 ? 10.526 -3.268 -2.496 1.00 84.56 74 ALA A N 1
ATOM 556 C CA . ALA A 1 74 ? 9.763 -3.701 -1.326 1.00 84.56 74 ALA A CA 1
ATOM 557 C C . ALA A 1 74 ? 8.320 -4.083 -1.704 1.00 84.56 74 ALA A C 1
ATOM 559 O O . ALA A 1 74 ? 7.828 -5.126 -1.261 1.00 84.56 74 ALA A O 1
ATOM 560 N N . ILE A 1 75 ? 7.679 -3.280 -2.561 1.00 82.94 75 ILE A N 1
ATOM 561 C CA . ILE A 1 75 ? 6.347 -3.548 -3.119 1.00 82.94 75 ILE A CA 1
ATOM 562 C C . ILE A 1 75 ? 6.380 -4.826 -3.966 1.00 82.94 75 ILE A C 1
ATOM 564 O O . ILE A 1 75 ? 5.552 -5.711 -3.758 1.00 82.94 75 ILE A O 1
ATOM 568 N N . HIS A 1 76 ? 7.386 -4.990 -4.826 1.00 80.75 76 HIS A N 1
ATOM 569 C CA . HIS A 1 76 ? 7.595 -6.207 -5.613 1.00 80.75 76 HIS A CA 1
ATOM 570 C C . HIS A 1 76 ? 7.652 -7.465 -4.735 1.00 80.75 76 HIS A C 1
ATOM 572 O O . HIS A 1 76 ? 6.925 -8.434 -4.952 1.00 80.75 76 HIS A O 1
ATOM 578 N N . GLY A 1 77 ? 8.472 -7.434 -3.679 1.00 84.38 77 GLY A N 1
ATOM 579 C CA . GLY A 1 77 ? 8.567 -8.545 -2.737 1.00 84.38 77 GLY A CA 1
ATOM 580 C C . GLY A 1 77 ? 7.240 -8.832 -2.028 1.00 84.38 77 GLY A C 1
ATOM 581 O O . GLY A 1 77 ? 6.927 -9.992 -1.764 1.00 84.38 77 GLY A O 1
ATOM 582 N N . TYR A 1 78 ? 6.445 -7.799 -1.727 1.00 86.88 78 TYR A N 1
ATOM 583 C CA . TYR A 1 78 ? 5.106 -7.974 -1.164 1.00 86.88 78 TYR A CA 1
ATOM 584 C C . TYR A 1 78 ? 4.166 -8.690 -2.144 1.00 86.88 78 TYR A C 1
ATOM 586 O O . TYR A 1 78 ? 3.492 -9.637 -1.740 1.00 86.88 78 TYR A O 1
ATOM 594 N N . VAL A 1 79 ? 4.158 -8.289 -3.417 1.00 84.06 79 VAL A N 1
ATOM 595 C CA . VAL A 1 79 ? 3.338 -8.899 -4.478 1.00 84.06 79 VAL A CA 1
ATOM 596 C C . VAL A 1 79 ? 3.622 -10.394 -4.611 1.00 84.06 79 VAL A C 1
ATOM 598 O O . VAL A 1 79 ? 2.687 -11.194 -4.606 1.00 84.06 79 VAL A O 1
ATOM 601 N N . ILE A 1 80 ? 4.901 -10.783 -4.655 1.00 83.12 80 ILE A N 1
ATOM 602 C CA . ILE A 1 80 ? 5.308 -12.193 -4.763 1.00 83.12 80 ILE A CA 1
ATOM 603 C C . ILE A 1 80 ? 4.835 -12.988 -3.543 1.00 83.12 80 ILE A C 1
ATOM 605 O O . ILE A 1 80 ? 4.173 -14.015 -3.691 1.00 83.12 80 ILE A O 1
ATOM 609 N N . ARG A 1 81 ? 5.125 -12.501 -2.328 1.00 86.56 81 ARG A N 1
ATOM 610 C CA . ARG A 1 81 ? 4.777 -13.206 -1.081 1.00 86.56 81 ARG A CA 1
ATOM 611 C C . ARG A 1 81 ? 3.271 -13.370 -0.872 1.00 86.56 81 ARG A C 1
ATOM 613 O O . ARG A 1 81 ? 2.868 -14.284 -0.162 1.00 86.56 81 ARG A O 1
ATOM 620 N N . ASN A 1 82 ? 2.458 -12.500 -1.469 1.00 84.75 82 ASN A N 1
ATOM 621 C CA . ASN A 1 82 ? 0.998 -12.532 -1.352 1.00 84.75 82 ASN A CA 1
ATOM 622 C C . ASN A 1 82 ? 0.300 -13.044 -2.622 1.00 84.75 82 ASN A C 1
ATOM 624 O O . ASN A 1 82 ? -0.918 -12.945 -2.713 1.00 84.75 82 ASN A O 1
ATOM 628 N N . GLN A 1 83 ? 1.049 -13.597 -3.586 1.00 83.88 83 GLN A N 1
ATOM 629 C CA . GLN A 1 83 ? 0.517 -14.165 -4.834 1.00 83.88 83 GLN A CA 1
ATOM 630 C C . GLN A 1 83 ? -0.328 -13.181 -5.668 1.00 83.88 83 GLN A C 1
ATOM 632 O O . GLN A 1 83 ? -1.212 -13.583 -6.417 1.00 83.88 83 GLN A O 1
ATOM 637 N N . LEU A 1 84 ? -0.032 -11.880 -5.575 1.00 79.44 84 LEU A N 1
ATOM 638 C CA . LEU A 1 84 ? -0.759 -10.819 -6.289 1.00 79.44 84 LEU A CA 1
ATOM 639 C C . LEU A 1 84 ? -0.261 -10.610 -7.734 1.00 79.44 84 LEU A C 1
ATOM 641 O O . LEU A 1 84 ? -0.694 -9.685 -8.410 1.00 79.44 84 LEU A O 1
ATOM 645 N N . TRP A 1 85 ? 0.675 -11.439 -8.202 1.00 67.31 85 TRP A N 1
ATOM 646 C CA . TRP A 1 85 ? 1.374 -11.298 -9.486 1.00 67.31 85 TRP A CA 1
ATOM 647 C C . TRP A 1 85 ? 0.570 -11.774 -10.705 1.00 67.31 85 TRP A C 1
ATOM 649 O O . TRP A 1 85 ? 0.964 -11.485 -11.829 1.00 67.31 85 TRP A O 1
ATOM 659 N N . TYR A 1 86 ? -0.544 -12.485 -10.501 1.00 61.50 86 TYR A N 1
ATOM 660 C CA . TYR A 1 86 ? -1.434 -12.916 -11.588 1.00 61.50 86 TYR A CA 1
ATOM 661 C C . TYR A 1 86 ? -2.221 -11.757 -12.224 1.00 61.50 86 TYR A C 1
ATOM 663 O O . TYR A 1 86 ? -2.832 -11.934 -13.276 1.00 61.50 86 TYR A O 1
ATOM 671 N N . ASP A 1 87 ? -2.213 -10.576 -11.603 1.00 62.66 87 ASP A N 1
ATOM 672 C CA . ASP A 1 87 ? -2.822 -9.373 -12.159 1.00 62.66 87 ASP A CA 1
ATOM 673 C C . ASP A 1 87 ? -1.864 -8.733 -13.179 1.00 62.66 87 ASP A C 1
ATOM 675 O O . ASP A 1 87 ? -0.808 -8.196 -12.826 1.00 62.66 87 ASP A O 1
ATOM 679 N N . MET A 1 88 ? -2.229 -8.824 -14.463 1.00 56.59 88 MET A N 1
ATOM 680 C CA . MET A 1 88 ? -1.450 -8.356 -15.618 1.00 56.59 88 MET A CA 1
ATOM 681 C C . MET A 1 88 ? -0.936 -6.916 -15.453 1.00 56.59 88 MET A C 1
ATOM 683 O O . MET A 1 88 ? 0.167 -6.610 -15.904 1.00 56.59 88 MET A O 1
ATOM 687 N N . TYR A 1 89 ? -1.687 -6.052 -14.761 1.00 59.41 89 TYR A N 1
ATOM 688 C CA . TYR A 1 89 ? -1.301 -4.660 -14.527 1.00 59.41 89 TYR A CA 1
ATOM 689 C C . TYR A 1 89 ? -0.129 -4.502 -13.559 1.00 59.41 89 TYR A C 1
ATOM 691 O O . TYR A 1 89 ? 0.671 -3.580 -13.713 1.00 59.41 89 TYR A O 1
ATOM 699 N N . VAL A 1 90 ? -0.010 -5.382 -12.563 1.00 59.62 90 VAL A N 1
ATOM 700 C CA . VAL A 1 90 ? 1.107 -5.358 -11.607 1.00 59.62 90 VAL A CA 1
ATOM 701 C C . VAL A 1 90 ? 2.387 -5.838 -12.290 1.00 59.62 90 VAL A C 1
ATOM 703 O O . VAL A 1 90 ? 3.455 -5.284 -12.049 1.00 59.62 90 VAL A O 1
ATOM 706 N N . GLY A 1 91 ? 2.278 -6.826 -13.183 1.00 58.41 91 GLY A N 1
ATOM 707 C CA . GLY A 1 91 ? 3.406 -7.326 -13.968 1.00 58.41 91 GLY A CA 1
ATOM 708 C C . GLY A 1 91 ? 4.018 -6.267 -14.889 1.00 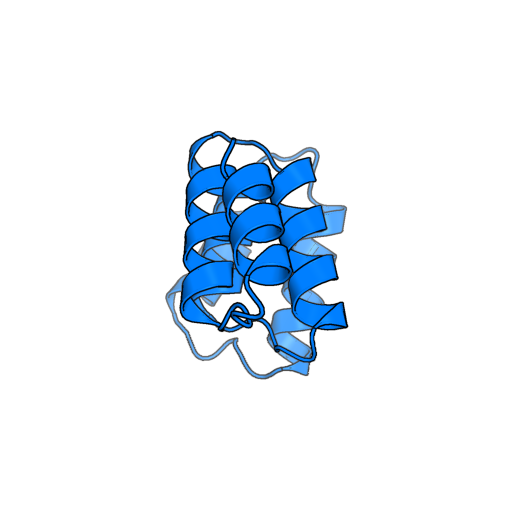58.41 91 GLY A C 1
ATOM 709 O O . GLY A 1 91 ? 5.236 -6.119 -14.908 1.00 58.41 91 GLY A O 1
ATOM 710 N N . THR A 1 92 ? 3.193 -5.499 -15.609 1.00 58.50 92 THR A N 1
ATOM 711 C CA . THR A 1 92 ? 3.682 -4.457 -16.531 1.00 58.50 92 THR A CA 1
ATOM 712 C C . THR A 1 92 ? 4.257 -3.251 -15.798 1.00 58.50 92 THR A C 1
ATOM 714 O O . THR A 1 92 ? 5.363 -2.828 -16.111 1.00 58.50 92 THR A O 1
ATOM 717 N N . THR A 1 93 ? 3.584 -2.758 -14.753 1.00 62.62 93 THR A N 1
ATOM 718 C CA . THR A 1 93 ? 4.119 -1.647 -13.940 1.00 62.62 93 THR A CA 1
ATOM 719 C C . THR A 1 93 ? 5.431 -1.994 -13.240 1.00 62.62 93 THR A C 1
ATOM 721 O O . THR A 1 93 ? 6.229 -1.105 -12.983 1.00 62.62 93 THR A O 1
ATOM 724 N N . LEU A 1 94 ? 5.691 -3.271 -12.955 1.00 60.28 94 LEU A N 1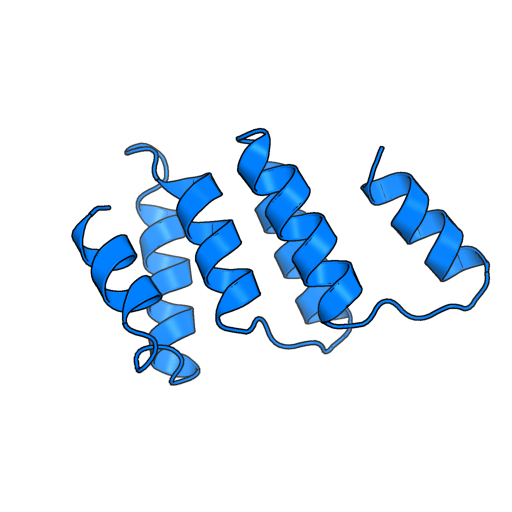
ATOM 725 C CA . LEU A 1 94 ? 6.979 -3.727 -12.433 1.00 60.28 94 LEU A CA 1
ATOM 726 C C . LEU A 1 94 ? 8.108 -3.754 -13.465 1.00 60.28 94 LEU A C 1
ATOM 728 O O . LEU A 1 94 ? 9.265 -3.654 -13.069 1.00 60.28 94 LEU A O 1
ATOM 732 N N . ILE A 1 95 ? 7.780 -3.937 -14.744 1.00 63.25 95 ILE A N 1
ATOM 733 C CA . ILE A 1 95 ? 8.743 -3.906 -15.853 1.00 63.25 95 ILE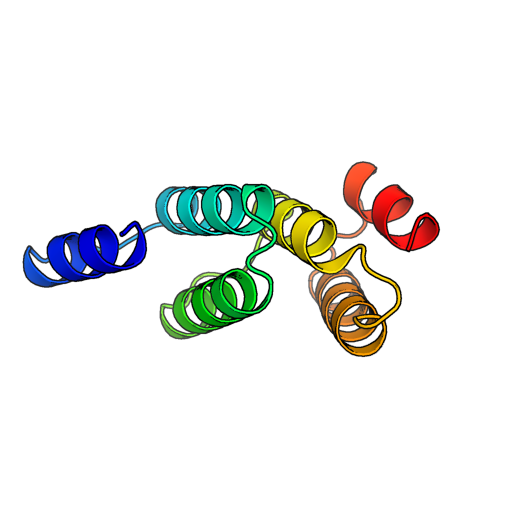 A CA 1
ATOM 734 C C . ILE A 1 95 ? 9.045 -2.457 -16.261 1.00 63.25 95 ILE A C 1
ATOM 736 O O . ILE A 1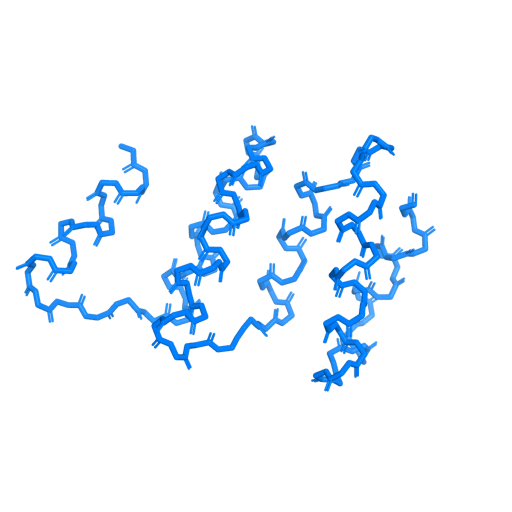 95 ? 10.178 -2.163 -16.628 1.00 63.25 95 ILE A O 1
ATOM 740 N N . ASP A 1 96 ? 8.046 -1.572 -16.182 1.00 60.72 96 ASP A N 1
ATOM 741 C CA . ASP A 1 96 ? 8.167 -0.154 -16.552 1.00 60.72 96 ASP A CA 1
ATOM 742 C C . ASP A 1 96 ? 8.898 0.709 -15.499 1.00 60.72 96 ASP A C 1
ATOM 744 O O . ASP A 1 96 ? 9.292 1.835 -15.811 1.00 60.72 96 ASP A O 1
ATOM 748 N N . MET A 1 97 ? 9.071 0.212 -14.263 1.00 56.94 97 MET A N 1
ATOM 749 C CA . MET A 1 97 ? 9.887 0.848 -13.208 1.00 56.94 97 MET A CA 1
ATOM 750 C C . MET A 1 97 ? 11.389 0.638 -13.417 1.00 56.94 97 MET A C 1
ATOM 752 O O . MET A 1 97 ? 12.141 1.615 -13.186 1.00 56.94 97 MET A O 1
#

pLDDT: mean 81.72, std 10.31, range [56.59, 93.5]

Radius of gyration: 13.38 Å; chains: 1; bounding box: 32×31×32 Å

Foldseek 3Di:
DLVVVVVVCVVVVHDDDPVSLLVQLQVCLVVLNLVSLVVSQVVCVVSVHDDALSSLLSNLSSQLDPVNVVVLVVSVVSCVVVVRCVPPSNVVSNVSD